Protein AF-A0A612IHU1-F1 (afdb_monomer)

Secondary structure (DSSP, 8-state):
----TTPEEEE--SSSSSSTTPPTT-EE--B-B-EEEEEEEE--TT----EE----S---PPTT-EEETTSTT-EEESS--S-EEEEEEEE-BS--B-SEEEE-------

Nearest PDB structures (foldseek):
  6ov6-assembly1_C  TM=2.016E-01  e=7.032E-01  Bizionia argentinensis JUB59
  6ov6-assembly1_B  TM=2.000E-01  e=9.494E-01  Bizionia argentinensis JUB59
  6ov6-assembly1_A  TM=1.863E-01  e=1.731E+00  Bizionia argentinensis JUB59

Structure (mmCIF, N/CA/C/O backbone):
data_AF-A0A612IHU1-F1
#
_entry.id   AF-A0A612IHU1-F1
#
loop_
_atom_site.group_PDB
_atom_site.id
_atom_site.type_symbol
_atom_site.label_atom_id
_atom_site.label_alt_id
_atom_site.label_comp_id
_atom_site.label_asym_id
_atom_site.label_entity_id
_atom_site.label_seq_id
_atom_site.pdbx_PDB_ins_code
_atom_site.Cartn_x
_atom_site.Cartn_y
_atom_site.Cartn_z
_atom_site.occupancy
_atom_site.B_iso_or_equiv
_atom_site.auth_seq_id
_atom_site.auth_comp_id
_atom_site.auth_asym_id
_atom_site.auth_atom_id
_atom_site.pdbx_PDB_model_num
ATOM 1 N N . LEU A 1 1 ? -3.560 -4.964 27.656 1.00 83.00 1 LEU A N 1
ATOM 2 C CA . LEU A 1 1 ? -3.870 -3.884 26.689 1.00 83.00 1 LEU A CA 1
ATOM 3 C C . LEU A 1 1 ? -3.202 -4.235 25.363 1.00 83.00 1 LEU A C 1
ATOM 5 O O . LEU A 1 1 ? -2.143 -4.853 25.431 1.00 83.00 1 LEU A O 1
ATOM 9 N N . PRO A 1 2 ? -3.794 -3.910 24.200 1.00 86.69 2 PRO A N 1
ATOM 10 C CA . PRO A 1 2 ? -3.132 -4.092 22.907 1.00 86.69 2 PRO A CA 1
ATOM 11 C C . PRO A 1 2 ? -1.804 -3.322 22.861 1.00 86.69 2 PRO A C 1
ATOM 13 O O . PRO A 1 2 ? -1.745 -2.188 23.336 1.00 86.69 2 PRO A O 1
ATOM 16 N N . ASP A 1 3 ? -0.752 -3.924 22.306 1.00 93.81 3 ASP A N 1
ATOM 17 C CA . ASP A 1 3 ? 0.521 -3.235 22.068 1.00 93.81 3 ASP A CA 1
ATOM 18 C C . ASP A 1 3 ? 0.467 -2.522 20.715 1.00 93.81 3 ASP A C 1
ATOM 20 O O . ASP A 1 3 ? 0.457 -3.163 19.667 1.00 93.81 3 ASP A O 1
ATOM 24 N N . LEU A 1 4 ? 0.385 -1.193 20.750 1.00 95.00 4 LEU A N 1
ATOM 25 C CA . LEU A 1 4 ? 0.238 -0.349 19.560 1.00 95.00 4 LEU A CA 1
ATOM 26 C C . LEU A 1 4 ? 1.562 0.277 19.105 1.00 95.00 4 LEU A C 1
ATOM 28 O O . LEU A 1 4 ? 1.574 1.119 18.207 1.00 95.00 4 LEU A O 1
ATOM 32 N N . ARG A 1 5 ? 2.691 -0.078 19.730 1.00 96.69 5 ARG A N 1
ATOM 33 C CA . ARG A 1 5 ? 3.988 0.513 19.384 1.00 96.69 5 ARG A CA 1
ATOM 34 C C . ARG A 1 5 ? 4.353 0.143 17.943 1.00 96.69 5 ARG A C 1
ATOM 36 O O . ARG A 1 5 ? 4.539 -1.024 17.614 1.00 96.69 5 ARG A O 1
ATOM 43 N N . GLY A 1 6 ? 4.456 1.157 17.083 1.00 96.00 6 GLY A N 1
ATOM 44 C CA . GLY A 1 6 ? 4.733 0.981 15.655 1.00 96.00 6 GLY A CA 1
ATOM 45 C C . GLY A 1 6 ? 3.520 0.570 14.811 1.00 96.00 6 GLY A C 1
ATOM 46 O O . GLY A 1 6 ? 3.700 0.237 13.642 1.00 96.00 6 GLY A O 1
ATOM 47 N N . GLU A 1 7 ? 2.306 0.584 15.370 1.00 97.12 7 GLU A N 1
ATOM 48 C CA . GLU A 1 7 ? 1.069 0.420 14.604 1.00 97.12 7 GLU A CA 1
ATOM 49 C C . GLU A 1 7 ? 0.486 1.773 14.217 1.00 97.12 7 GLU A C 1
ATOM 51 O O . GLU A 1 7 ? 0.344 2.671 15.049 1.00 97.12 7 GLU A O 1
ATOM 56 N N . PHE A 1 8 ? 0.074 1.902 12.958 1.00 97.88 8 PHE A N 1
ATOM 57 C CA . PHE A 1 8 ? -0.816 2.991 12.582 1.00 97.88 8 PHE A CA 1
ATOM 58 C C . PHE A 1 8 ? -2.243 2.647 13.000 1.00 97.88 8 PHE A C 1
ATOM 60 O O . PHE A 1 8 ? -2.696 1.509 12.873 1.00 97.88 8 PHE A O 1
ATOM 67 N N . ILE A 1 9 ? -2.975 3.644 13.479 1.00 96.06 9 ILE A N 1
ATOM 68 C CA . ILE A 1 9 ? -4.384 3.482 13.812 1.00 96.06 9 ILE A CA 1
ATOM 69 C C . ILE A 1 9 ? -5.214 3.764 12.559 1.00 96.06 9 ILE A C 1
ATOM 71 O O . ILE A 1 9 ? -5.103 4.836 11.963 1.00 96.06 9 ILE A O 1
ATOM 75 N N . ARG A 1 10 ? -6.063 2.808 12.173 1.00 95.56 10 ARG A N 1
ATOM 76 C CA . ARG A 1 10 ? -7.125 3.011 11.185 1.00 95.56 10 ARG A CA 1
ATOM 77 C C . ARG A 1 10 ? -8.475 2.918 11.891 1.00 95.56 10 ARG A C 1
ATOM 79 O O . ARG A 1 10 ? -8.693 2.008 12.688 1.00 95.56 10 ARG A O 1
ATOM 86 N N . GLY A 1 11 ? -9.367 3.868 11.617 1.00 95.62 11 GLY A N 1
ATOM 87 C CA . GLY A 1 11 ? -10.724 3.866 12.164 1.00 95.62 11 GLY A CA 1
ATOM 88 C C . GLY A 1 11 ? -11.470 2.598 11.780 1.00 95.62 11 GLY A C 1
ATOM 89 O O . GLY A 1 11 ? -11.460 2.212 10.613 1.00 95.62 11 GLY A O 1
ATOM 90 N N . TRP A 1 12 ? -12.089 1.950 12.763 1.00 95.50 12 TRP A N 1
ATOM 91 C CA . TRP A 1 12 ? -12.999 0.844 12.500 1.00 95.50 12 TRP A CA 1
ATOM 92 C C . TRP A 1 12 ? -14.214 1.336 11.705 1.00 95.50 12 TRP A C 1
ATOM 94 O O . TRP A 1 12 ? -14.775 2.391 12.006 1.00 95.50 12 TRP A O 1
ATOM 104 N N . ASP A 1 13 ? -14.584 0.590 10.668 1.00 94.06 13 ASP A N 1
ATOM 105 C CA . ASP A 1 13 ? -15.671 0.960 9.770 1.00 94.06 13 ASP A CA 1
ATOM 106 C C . ASP A 1 13 ? -17.022 0.471 10.304 1.00 94.06 13 ASP A C 1
ATOM 108 O O . ASP A 1 13 ? -17.368 -0.703 10.172 1.00 94.06 13 ASP A O 1
ATOM 112 N N . ASP A 1 14 ? -17.786 1.401 10.879 1.00 91.00 14 ASP A N 1
ATOM 113 C CA . ASP A 1 14 ? -19.147 1.189 11.391 1.00 91.00 14 ASP A CA 1
ATOM 114 C C . ASP A 1 14 ? -20.224 1.639 10.379 1.00 91.00 14 ASP A C 1
ATOM 116 O O . ASP A 1 14 ? -21.176 2.342 10.717 1.00 91.00 14 ASP A O 1
ATOM 120 N N . GLY A 1 15 ? -20.040 1.307 9.095 1.00 90.81 15 GLY A N 1
ATOM 121 C CA . GLY A 1 15 ? -21.073 1.470 8.062 1.00 90.81 15 GLY A CA 1
ATOM 122 C C . GLY A 1 15 ? -20.799 2.510 6.972 1.00 90.81 15 GLY A C 1
ATOM 123 O O . GLY A 1 15 ? -21.686 2.770 6.160 1.00 90.81 15 GLY A O 1
ATOM 124 N N . ARG A 1 16 ? -19.590 3.087 6.894 1.00 91.44 16 ARG A N 1
ATOM 125 C CA . ARG A 1 16 ? -19.181 3.936 5.756 1.00 91.44 16 ARG A CA 1
ATOM 126 C C . ARG A 1 16 ? -18.809 3.093 4.530 1.00 91.44 16 ARG A C 1
ATOM 128 O O . ARG A 1 16 ? -18.979 3.558 3.406 1.00 91.44 16 ARG A O 1
ATOM 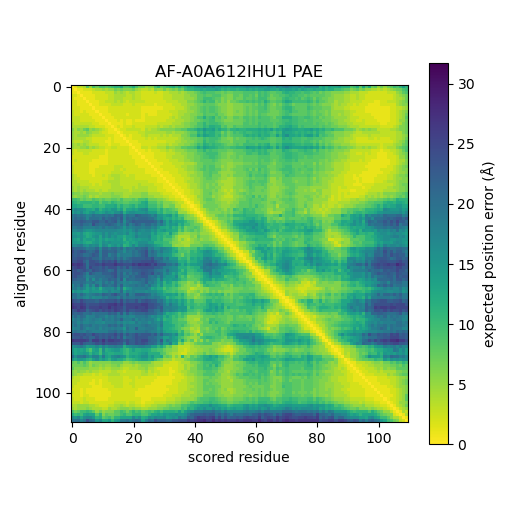135 N N . GLY A 1 17 ? -18.305 1.879 4.744 1.00 93.81 17 GLY A N 1
ATOM 136 C CA . GLY A 1 17 ? -17.993 0.908 3.693 1.00 93.81 17 GLY A CA 1
ATOM 137 C C . GLY A 1 17 ? -16.612 1.058 3.038 1.00 93.81 17 GLY A C 1
ATOM 138 O O . GLY A 1 17 ? -16.394 0.494 1.970 1.00 93.81 17 GLY A O 1
ATOM 139 N N . ILE A 1 18 ? -15.686 1.808 3.643 1.00 92.75 18 ILE A N 1
ATOM 140 C CA . ILE A 1 18 ? -14.311 2.004 3.145 1.00 92.75 18 ILE A CA 1
ATOM 141 C C . ILE A 1 18 ? -13.373 0.860 3.563 1.00 92.75 18 ILE A C 1
ATOM 143 O O . ILE A 1 18 ? -12.517 0.460 2.782 1.00 92.75 18 ILE A O 1
ATOM 147 N N . ASP A 1 19 ? -13.525 0.330 4.777 1.00 94.00 19 ASP A N 1
ATOM 148 C CA . ASP A 1 19 ? -12.761 -0.815 5.308 1.00 94.00 19 ASP A CA 1
ATOM 149 C C . ASP A 1 19 ? -13.749 -1.838 5.890 1.00 94.00 19 ASP A C 1
ATOM 151 O O . ASP A 1 19 ? -13.691 -2.240 7.056 1.00 94.00 19 ASP A O 1
ATOM 155 N N . ALA A 1 20 ? -14.742 -2.177 5.061 1.00 93.62 20 ALA A N 1
ATOM 156 C CA . ALA A 1 20 ? -15.887 -2.990 5.437 1.00 93.62 20 ALA A CA 1
ATOM 157 C C . ALA A 1 20 ? -15.479 -4.396 5.903 1.00 93.62 20 ALA A C 1
ATOM 159 O O . ALA A 1 20 ? -14.491 -4.970 5.446 1.00 93.62 20 ALA A O 1
ATOM 160 N N . ALA A 1 21 ? -16.290 -4.971 6.795 1.00 92.38 21 ALA A N 1
ATOM 161 C CA . ALA A 1 21 ? -16.107 -6.310 7.369 1.00 92.38 21 ALA A CA 1
ATOM 162 C C . ALA A 1 21 ? -14.805 -6.515 8.168 1.00 92.38 21 ALA A C 1
ATOM 164 O O . ALA A 1 21 ? -14.525 -7.627 8.626 1.00 92.38 21 ALA A O 1
ATOM 165 N N . ARG A 1 22 ? -14.016 -5.461 8.395 1.00 95.19 22 ARG A N 1
ATOM 166 C CA . ARG A 1 22 ? -12.812 -5.560 9.208 1.00 95.19 22 ARG A CA 1
ATOM 167 C C . ARG A 1 22 ? -13.162 -5.682 10.689 1.00 95.19 22 ARG A C 1
ATOM 169 O O . ARG A 1 22 ? -13.855 -4.841 11.255 1.00 95.19 22 ARG A O 1
ATOM 176 N N . ALA A 1 23 ? -12.647 -6.722 11.341 1.00 95.50 23 ALA A N 1
ATOM 177 C CA . ALA A 1 23 ? -12.858 -6.929 12.770 1.00 95.50 23 ALA A CA 1
ATOM 178 C C . ALA A 1 23 ? -12.126 -5.865 13.607 1.00 95.50 23 ALA A C 1
ATOM 180 O O . ALA A 1 23 ? -10.996 -5.476 13.290 1.00 95.50 23 ALA A O 1
ATOM 181 N N . LEU A 1 24 ? -12.748 -5.425 14.703 1.00 94.88 24 LEU A N 1
ATOM 182 C CA . LEU A 1 24 ? -12.117 -4.539 15.680 1.00 94.88 24 LEU A CA 1
ATOM 183 C C . LEU A 1 24 ? -10.815 -5.170 16.209 1.00 94.88 24 LEU A C 1
ATOM 185 O O . LEU A 1 24 ? -10.755 -6.374 16.448 1.00 94.88 24 LEU A O 1
ATOM 189 N N . LEU A 1 25 ? -9.775 -4.357 16.391 1.00 95.06 25 LEU A N 1
ATOM 190 C CA . LEU A 1 25 ? -8.423 -4.747 16.814 1.00 95.06 25 LEU A CA 1
ATOM 191 C C . LEU A 1 25 ? -7.675 -5.684 15.846 1.00 95.06 25 LEU A C 1
ATOM 193 O O . LEU A 1 25 ? -6.600 -6.180 16.182 1.00 95.06 25 LEU A O 1
ATOM 197 N N . SER A 1 26 ? -8.186 -5.902 14.630 1.00 96.94 26 SER A N 1
ATOM 198 C CA . SER A 1 26 ? -7.475 -6.684 13.614 1.00 96.94 26 SER A CA 1
ATOM 199 C C . SER A 1 26 ? -6.308 -5.910 13.000 1.00 96.94 26 SER A C 1
ATOM 201 O O . SER A 1 26 ? -6.418 -4.732 12.635 1.00 96.94 26 SER A O 1
ATOM 203 N N . ILE A 1 27 ? -5.185 -6.604 12.835 1.00 96.69 27 ILE A N 1
ATOM 204 C CA . ILE A 1 27 ? -3.974 -6.076 12.207 1.00 96.69 27 ILE A CA 1
ATOM 205 C C . ILE A 1 27 ? -4.038 -6.325 10.701 1.00 96.69 27 ILE A C 1
ATOM 207 O O . ILE A 1 27 ? -4.463 -7.386 10.247 1.00 96.69 27 ILE A O 1
ATOM 211 N N . GLN A 1 28 ? -3.560 -5.364 9.923 1.00 96.12 28 GLN A N 1
ATOM 212 C CA . GLN A 1 28 ? -3.229 -5.565 8.524 1.00 96.12 28 GLN A CA 1
ATOM 213 C C . GLN A 1 28 ? -1.774 -5.162 8.259 1.00 96.12 28 GLN A C 1
ATOM 215 O O . GLN A 1 28 ? -1.330 -4.089 8.666 1.00 96.12 28 GLN A O 1
ATOM 220 N N . ASN A 1 29 ? -1.054 -5.989 7.498 1.00 97.12 29 ASN A N 1
ATOM 221 C CA . ASN A 1 29 ? 0.311 -5.705 7.040 1.00 97.12 29 ASN A CA 1
ATOM 222 C C . ASN A 1 29 ? 0.358 -4.518 6.084 1.00 97.12 29 ASN A C 1
ATOM 224 O O . ASN A 1 29 ? -0.615 -4.283 5.374 1.00 97.12 29 ASN A O 1
ATOM 228 N N . GLY A 1 30 ? 1.486 -3.809 6.026 1.00 97.06 30 GLY A N 1
ATOM 229 C CA . GLY A 1 30 ? 1.684 -2.746 5.041 1.00 97.06 30 GLY A CA 1
ATOM 230 C C . GLY A 1 30 ? 1.515 -3.245 3.604 1.00 97.06 30 GLY A C 1
ATOM 231 O O . GLY A 1 30 ? 1.811 -4.400 3.297 1.00 97.06 30 GLY A O 1
ATOM 232 N N . MET A 1 31 ? 1.015 -2.370 2.738 1.00 96.38 31 MET A N 1
ATOM 233 C CA . MET A 1 31 ? 0.755 -2.652 1.329 1.00 96.38 31 MET A CA 1
ATOM 234 C C . MET A 1 31 ? 1.083 -1.418 0.490 1.00 96.38 31 MET A C 1
ATOM 236 O O . MET A 1 31 ? 0.903 -0.289 0.945 1.00 96.38 31 MET A O 1
ATOM 240 N N . LEU A 1 32 ? 1.569 -1.645 -0.727 1.00 95.44 32 LEU A N 1
ATOM 241 C CA . LEU A 1 32 ? 1.695 -0.620 -1.757 1.00 95.44 32 LEU A CA 1
ATOM 242 C C . LEU A 1 32 ? 0.628 -0.870 -2.811 1.00 95.44 32 LEU A C 1
ATOM 244 O O . LEU A 1 32 ? 0.410 -2.023 -3.194 1.00 95.44 32 LEU A O 1
ATOM 248 N N . GLU A 1 33 ? -0.011 0.194 -3.280 1.00 95.44 33 GLU A N 1
ATOM 249 C CA . GLU A 1 33 ? -0.961 0.097 -4.378 1.00 95.44 33 GLU A CA 1
ATOM 250 C C . GLU A 1 33 ? -0.240 -0.358 -5.643 1.00 95.44 33 GLU A C 1
ATOM 252 O O . GLU A 1 33 ? 0.918 0.001 -5.901 1.00 95.44 33 GLU A O 1
ATOM 257 N N . LYS A 1 34 ? -0.937 -1.188 -6.415 1.00 92.94 34 LYS A N 1
ATOM 258 C CA . LYS A 1 34 ? -0.437 -1.704 -7.675 1.00 92.94 34 LYS A CA 1
ATOM 259 C C . LYS A 1 34 ? -0.089 -0.546 -8.604 1.00 92.94 34 LYS A C 1
ATOM 261 O O . LYS A 1 34 ? -0.945 0.251 -8.975 1.00 92.94 34 LYS A O 1
ATOM 266 N N . HIS A 1 35 ? 1.171 -0.485 -9.004 1.00 90.06 35 HIS A N 1
ATOM 267 C CA . HIS A 1 35 ? 1.656 0.492 -9.966 1.00 90.06 35 HIS A CA 1
ATOM 268 C C . HIS A 1 35 ? 2.662 -0.150 -10.913 1.00 90.06 35 HIS A C 1
ATOM 270 O O . HIS A 1 35 ? 3.158 -1.260 -10.685 1.00 90.06 35 HIS A O 1
ATOM 276 N N . ARG A 1 36 ? 2.943 0.582 -11.989 1.00 85.25 36 ARG A N 1
ATOM 277 C CA . ARG A 1 36 ? 3.904 0.217 -13.023 1.00 85.25 36 ARG A CA 1
ATOM 278 C C . ARG A 1 36 ? 4.804 1.393 -13.348 1.00 85.25 36 ARG A C 1
ATOM 280 O O . ARG A 1 36 ? 4.391 2.545 -13.229 1.00 85.25 36 ARG A O 1
ATOM 287 N N . HIS A 1 37 ? 6.011 1.096 -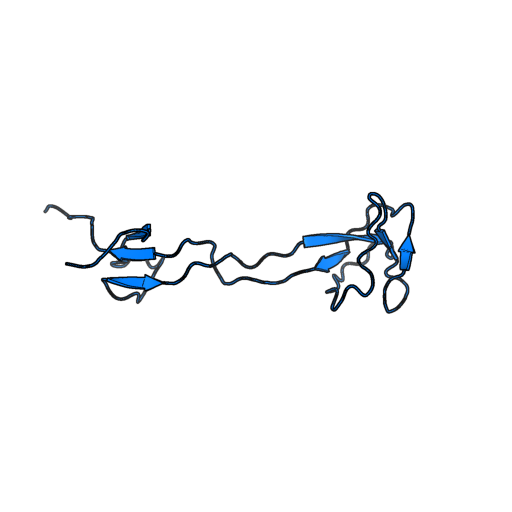13.805 1.00 83.81 37 HIS A N 1
ATOM 288 C CA . HIS A 1 37 ? 6.917 2.091 -14.364 1.00 83.81 37 HIS A CA 1
ATOM 289 C C . HIS A 1 37 ? 7.005 1.916 -15.872 1.00 83.81 37 HIS A C 1
ATOM 291 O O . HIS A 1 37 ? 7.068 0.796 -16.377 1.00 83.81 37 HIS A O 1
ATOM 297 N N . ILE A 1 38 ? 7.034 3.035 -16.586 1.00 78.81 38 ILE A N 1
ATOM 298 C CA . ILE A 1 38 ? 7.175 3.045 -18.038 1.00 78.81 38 ILE A CA 1
ATOM 299 C C . ILE A 1 38 ? 8.660 3.106 -18.389 1.00 78.81 38 ILE A C 1
ATOM 301 O O . ILE A 1 38 ? 9.430 3.859 -17.792 1.00 78.81 38 ILE A O 1
ATOM 305 N N . VAL A 1 39 ? 9.048 2.317 -19.382 1.00 75.56 39 VAL A N 1
ATOM 306 C CA . VAL A 1 39 ? 10.357 2.352 -20.022 1.00 75.56 39 VAL A CA 1
ATOM 307 C C . VAL A 1 39 ? 10.200 3.020 -21.384 1.00 75.56 39 VAL A C 1
ATOM 309 O O . VAL A 1 39 ? 9.314 2.673 -22.169 1.00 75.56 39 VAL A O 1
ATOM 312 N N . VAL A 1 40 ? 11.071 3.989 -21.666 1.00 75.12 40 VAL A N 1
ATOM 313 C CA . VAL A 1 40 ? 11.108 4.665 -22.967 1.00 75.12 40 VAL A CA 1
ATOM 314 C C . VAL A 1 40 ? 11.590 3.673 -24.027 1.00 75.12 40 VAL A C 1
ATOM 316 O O . VAL A 1 40 ? 12.655 3.064 -23.872 1.00 75.12 40 VAL A O 1
ATOM 319 N N . ALA A 1 41 ? 10.815 3.506 -25.098 1.00 72.62 41 ALA A N 1
ATOM 320 C CA . ALA A 1 41 ? 11.108 2.540 -26.149 1.00 72.62 41 ALA A CA 1
ATOM 321 C C . ALA A 1 41 ? 10.631 3.024 -27.523 1.00 72.62 41 AL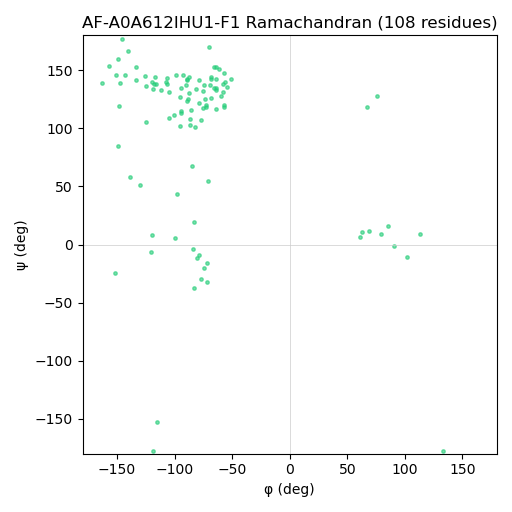A A C 1
ATOM 323 O O . ALA A 1 41 ? 9.518 3.522 -27.646 1.00 72.62 41 ALA A O 1
ATOM 324 N N . ASN A 1 42 ? 11.427 2.817 -28.570 1.00 74.06 42 ASN A N 1
ATOM 325 C CA . ASN A 1 42 ? 10.971 3.055 -29.936 1.00 74.06 42 ASN A CA 1
ATOM 326 C C . ASN A 1 42 ? 10.040 1.928 -30.370 1.00 74.06 42 ASN A C 1
ATOM 328 O O . ASN A 1 42 ? 10.368 0.752 -30.220 1.00 74.06 42 ASN A O 1
ATOM 332 N N . ASP A 1 43 ? 8.906 2.310 -30.941 1.00 70.44 43 ASP A N 1
ATOM 333 C CA . ASP A 1 43 ? 7.937 1.414 -31.562 1.00 70.44 43 ASP A CA 1
ATOM 334 C C . ASP A 1 43 ? 7.295 2.124 -32.765 1.00 70.44 43 ASP A C 1
ATOM 336 O O . ASP A 1 43 ? 7.565 3.304 -33.020 1.00 70.44 43 ASP A O 1
ATOM 340 N N . GLY A 1 44 ? 6.435 1.412 -33.491 1.00 68.75 44 GLY A N 1
ATOM 341 C CA . GLY A 1 44 ? 5.600 1.960 -34.548 1.00 68.75 44 GLY A CA 1
ATOM 342 C C . GLY A 1 44 ? 4.814 3.198 -34.105 1.00 68.75 44 GLY A C 1
ATOM 343 O O . GLY A 1 44 ? 4.337 3.317 -32.975 1.00 68.75 44 GLY A O 1
ATOM 344 N N . TYR A 1 45 ? 4.684 4.148 -35.026 1.00 67.50 45 TYR A N 1
ATOM 345 C CA . TYR A 1 45 ? 3.837 5.321 -34.846 1.00 67.50 45 TYR A CA 1
ATOM 346 C C . TYR A 1 45 ? 2.362 4.877 -34.724 1.00 67.50 45 TYR A C 1
ATOM 348 O O . TYR A 1 45 ? 1.910 4.064 -35.524 1.00 67.50 45 TYR A O 1
ATOM 356 N N . ASP A 1 46 ? 1.629 5.408 -33.736 1.00 70.44 46 ASP A N 1
ATOM 357 C CA . ASP A 1 46 ? 0.180 5.195 -33.503 1.00 70.44 46 ASP A CA 1
ATOM 358 C C . ASP A 1 46 ? -0.282 3.791 -33.040 1.00 70.44 46 ASP A C 1
ATOM 360 O O . ASP A 1 46 ? -1.477 3.496 -32.971 1.00 70.44 46 ASP A O 1
ATOM 364 N N . THR A 1 47 ? 0.635 2.907 -32.641 1.00 68.94 47 THR A N 1
ATOM 365 C CA . THR A 1 47 ? 0.251 1.657 -31.963 1.00 68.94 47 THR A CA 1
ATOM 366 C C . THR A 1 47 ? -0.415 1.976 -30.605 1.00 68.94 47 THR A C 1
ATOM 368 O O . THR A 1 47 ? -0.130 3.005 -29.988 1.00 68.94 47 THR A O 1
ATOM 371 N N . LYS A 1 48 ? -1.303 1.119 -30.067 1.00 67.75 48 LYS A N 1
ATOM 372 C CA . LYS A 1 48 ? -1.930 1.301 -28.721 1.00 67.75 48 LYS A CA 1
ATOM 373 C C . LYS A 1 48 ? -1.673 0.168 -27.722 1.00 67.75 48 LYS A C 1
ATOM 375 O O . LYS A 1 48 ? -1.958 0.328 -26.542 1.00 67.75 48 LYS A O 1
ATOM 380 N N . ASP A 1 49 ? -1.045 -0.906 -28.177 1.00 72.12 49 ASP A N 1
ATOM 381 C CA . ASP A 1 49 ? -0.673 -2.051 -27.351 1.00 72.12 49 ASP A CA 1
ATOM 382 C C . ASP A 1 49 ? 0.504 -1.736 -26.413 1.00 72.12 49 ASP A C 1
ATOM 384 O O . ASP A 1 49 ? 1.603 -1.395 -26.861 1.00 72.12 49 ASP A O 1
ATOM 388 N N . GLU A 1 50 ? 0.282 -1.856 -25.106 1.00 71.69 50 GLU A N 1
ATOM 389 C CA . GLU A 1 50 ? 1.352 -1.859 -24.106 1.00 71.69 50 GLU A CA 1
ATOM 390 C C . GLU A 1 50 ? 1.850 -3.285 -23.875 1.00 71.69 50 GLU A C 1
ATOM 392 O O . GLU A 1 50 ? 1.068 -4.236 -23.840 1.00 71.69 50 GLU A O 1
ATOM 397 N N . TRP A 1 51 ? 3.156 -3.427 -23.672 1.00 70.50 51 TRP A N 1
ATOM 398 C CA . TRP A 1 51 ? 3.796 -4.719 -23.451 1.00 70.50 51 TRP A CA 1
ATOM 399 C C . TRP A 1 51 ? 4.494 -4.755 -22.091 1.00 70.50 51 TRP A C 1
ATOM 401 O O . TRP A 1 51 ? 5.109 -3.783 -21.637 1.00 70.50 51 TRP A O 1
ATOM 411 N N . GLU A 1 52 ? 4.375 -5.900 -21.419 1.00 74.31 52 GLU A N 1
ATOM 412 C CA . GLU A 1 52 ? 5.018 -6.158 -20.135 1.00 74.31 52 GLU A CA 1
ATOM 413 C C . GLU A 1 52 ? 6.406 -6.764 -20.368 1.00 74.31 52 GLU A C 1
ATOM 415 O O . GLU A 1 52 ? 6.572 -7.786 -21.037 1.00 74.31 52 GLU A O 1
ATOM 420 N N . LEU A 1 53 ? 7.428 -6.112 -19.824 1.00 71.62 53 LEU A N 1
ATOM 421 C CA . LEU A 1 53 ? 8.803 -6.596 -19.878 1.00 71.62 53 LEU A CA 1
ATOM 422 C C . LEU A 1 53 ? 8.994 -7.721 -18.850 1.00 71.62 53 LEU A C 1
ATOM 424 O O . LEU A 1 53 ? 9.077 -7.465 -17.651 1.00 71.62 53 LEU A O 1
ATOM 428 N N . ALA A 1 54 ? 9.111 -8.965 -19.323 1.00 63.44 54 ALA A N 1
ATOM 429 C CA . ALA A 1 54 ? 9.219 -10.144 -18.458 1.00 63.44 54 ALA A CA 1
ATOM 430 C C . ALA A 1 54 ? 10.570 -10.272 -17.720 1.00 63.44 54 ALA A C 1
ATOM 432 O O . ALA A 1 54 ? 10.624 -10.833 -16.628 1.00 63.44 54 ALA A O 1
ATOM 433 N N . THR A 1 55 ? 11.688 -9.815 -18.303 1.00 59.59 55 THR A N 1
ATOM 434 C CA . THR A 1 55 ? 13.029 -9.922 -17.686 1.00 59.59 55 THR A CA 1
ATOM 435 C C . THR A 1 55 ? 14.041 -8.979 -18.350 1.00 59.59 55 THR A C 1
ATOM 437 O O . THR A 1 55 ? 14.077 -8.864 -19.571 1.00 59.59 55 THR A O 1
ATOM 440 N N . ILE A 1 56 ? 14.902 -8.319 -17.560 1.00 63.03 56 ILE A N 1
ATOM 441 C CA . ILE A 1 56 ? 16.030 -7.510 -18.065 1.00 63.03 56 ILE A CA 1
ATOM 442 C C . ILE A 1 56 ? 17.316 -8.338 -17.949 1.00 63.03 56 ILE A C 1
ATOM 444 O O . ILE A 1 56 ? 17.801 -8.583 -16.847 1.00 63.03 56 ILE A O 1
ATOM 448 N N . PHE A 1 57 ? 17.895 -8.745 -19.083 1.00 59.09 57 PHE A N 1
ATOM 449 C CA . PHE A 1 57 ? 19.051 -9.657 -19.125 1.00 59.09 57 PHE A CA 1
ATOM 450 C C . PHE A 1 57 ? 20.420 -8.989 -18.873 1.00 59.09 57 PHE A C 1
ATOM 452 O O . PHE A 1 57 ? 21.409 -9.687 -18.655 1.00 59.09 57 PHE A O 1
ATOM 459 N N . LYS A 1 58 ? 20.520 -7.648 -18.870 1.00 59.31 58 LYS A N 1
ATOM 460 C CA . LYS A 1 58 ? 21.784 -6.934 -18.594 1.00 59.31 58 LYS A CA 1
ATOM 461 C C . LYS A 1 58 ? 21.545 -5.582 -17.911 1.00 59.31 58 LYS A C 1
ATOM 463 O O . LYS A 1 58 ? 20.937 -4.690 -18.489 1.00 59.31 58 LYS A O 1
ATOM 468 N N . LYS A 1 59 ? 22.078 -5.401 -16.693 1.00 57.44 59 LYS A N 1
ATOM 469 C CA . LYS A 1 59 ? 21.935 -4.179 -15.861 1.00 57.44 59 LYS A CA 1
ATOM 470 C C . LYS A 1 59 ? 22.929 -3.057 -16.221 1.00 57.44 59 LYS A C 1
ATOM 472 O O . LYS A 1 59 ? 23.194 -2.177 -15.408 1.00 57.44 59 LYS A O 1
ATOM 477 N N . THR A 1 60 ? 23.524 -3.061 -17.412 1.00 59.66 60 THR A N 1
ATOM 478 C CA . THR A 1 60 ? 24.377 -1.941 -17.853 1.00 59.66 60 THR A CA 1
ATOM 479 C C . THR A 1 60 ? 23.487 -0.858 -18.460 1.00 59.66 60 THR A C 1
ATOM 481 O O . THR A 1 60 ? 23.480 -0.650 -19.669 1.00 59.66 60 THR A O 1
ATOM 484 N N . TYR A 1 61 ? 22.666 -0.217 -17.627 1.00 59.03 61 TYR A N 1
ATOM 485 C CA . TYR A 1 61 ? 21.867 0.924 -18.062 1.00 59.03 61 TYR A CA 1
ATOM 486 C C . TYR A 1 61 ? 22.780 2.144 -18.195 1.00 59.03 61 TYR A C 1
ATOM 488 O O . TYR A 1 61 ? 23.370 2.598 -17.215 1.00 59.03 61 TYR A O 1
ATOM 496 N N . THR A 1 62 ? 22.901 2.674 -19.408 1.00 62.41 62 THR A N 1
ATOM 497 C CA . THR A 1 62 ? 23.467 4.005 -19.642 1.00 62.41 62 THR A CA 1
ATOM 498 C C . THR A 1 62 ? 22.302 4.987 -19.714 1.00 62.41 62 THR A C 1
ATOM 500 O O . THR A 1 62 ? 21.359 4.763 -20.473 1.00 62.41 62 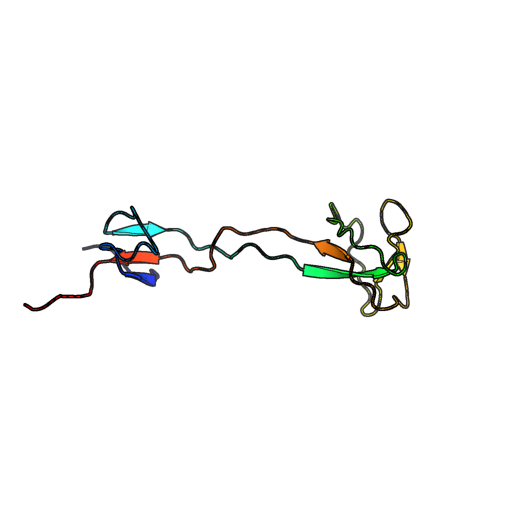THR A O 1
ATOM 503 N N . GLN A 1 63 ? 22.341 6.058 -18.916 1.00 62.78 63 GLN A N 1
ATOM 504 C CA . GLN A 1 63 ? 21.315 7.105 -18.945 1.00 62.78 63 GLN A CA 1
ATOM 505 C C . GLN A 1 63 ? 21.151 7.649 -20.378 1.00 62.78 63 GLN A C 1
ATOM 507 O O . GLN A 1 63 ? 22.143 7.861 -21.071 1.00 62.78 63 GLN A O 1
ATOM 512 N N . GLY A 1 64 ? 19.906 7.832 -20.832 1.00 64.50 64 GLY A N 1
ATOM 513 C CA . GLY A 1 64 ? 19.591 8.299 -22.192 1.00 64.50 64 GLY A CA 1
ATOM 514 C C . GLY A 1 64 ? 19.414 7.191 -23.240 1.00 64.50 64 GLY A C 1
ATOM 515 O O . GLY A 1 64 ? 19.094 7.490 -24.386 1.00 64.50 64 GLY A O 1
ATOM 516 N N . ARG A 1 65 ? 19.580 5.915 -22.866 1.00 71.25 65 ARG A N 1
ATOM 517 C CA . ARG A 1 65 ? 19.255 4.762 -23.722 1.00 71.25 65 ARG A CA 1
ATOM 518 C C . ARG A 1 65 ? 17.789 4.350 -23.561 1.00 71.25 65 ARG A C 1
ATOM 520 O O . ARG A 1 65 ? 17.269 4.376 -22.450 1.00 71.25 65 ARG A O 1
ATOM 527 N N . GLY A 1 66 ? 17.159 3.914 -24.650 1.00 72.50 66 GLY A N 1
ATOM 528 C CA . GLY A 1 66 ? 15.833 3.277 -24.647 1.00 72.50 66 GLY A CA 1
ATOM 529 C C . GLY A 1 66 ? 15.883 1.84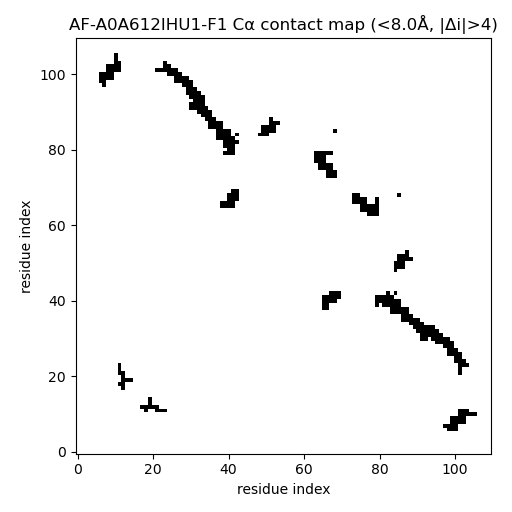7 -25.179 1.00 72.50 66 GLY A C 1
ATOM 530 O O . GLY A 1 66 ? 16.959 1.349 -25.519 1.00 72.50 66 GLY A O 1
ATOM 531 N N . LEU A 1 67 ? 14.726 1.195 -25.267 1.00 75.50 67 LEU A N 1
ATOM 532 C CA . LEU A 1 67 ? 14.579 -0.114 -25.915 1.00 75.50 67 LEU A CA 1
ATOM 533 C C . LEU A 1 67 ? 14.046 0.035 -27.345 1.00 75.50 67 LEU A C 1
ATOM 535 O O . LEU A 1 67 ? 13.240 0.912 -27.620 1.00 75.50 67 LEU A O 1
ATOM 539 N N . ASP A 1 68 ? 14.476 -0.828 -28.252 1.00 75.06 68 ASP A N 1
ATOM 540 C CA . ASP A 1 68 ? 13.840 -1.040 -29.550 1.00 75.06 68 ASP A CA 1
ATOM 541 C C . ASP A 1 68 ? 12.856 -2.209 -29.435 1.00 75.06 68 ASP A C 1
ATOM 543 O O . ASP A 1 68 ? 13.274 -3.345 -29.195 1.00 75.06 68 ASP A O 1
ATOM 547 N N . ALA A 1 69 ? 11.560 -1.917 -29.566 1.00 69.69 69 ALA A N 1
ATOM 548 C CA . ALA A 1 69 ? 10.476 -2.885 -29.411 1.00 69.69 69 ALA A CA 1
ATOM 549 C C . ALA A 1 69 ? 10.268 -3.776 -30.647 1.00 69.69 69 ALA A C 1
ATOM 551 O O . ALA A 1 69 ? 9.518 -4.746 -30.580 1.00 69.69 69 ALA A O 1
ATOM 552 N N . THR A 1 70 ? 10.929 -3.472 -31.771 1.00 69.56 70 THR A N 1
ATOM 553 C CA . THR A 1 70 ? 10.723 -4.190 -33.040 1.00 69.56 70 THR A CA 1
ATOM 554 C C . THR A 1 70 ? 11.299 -5.610 -33.041 1.00 69.56 70 THR A C 1
ATOM 556 O O . THR A 1 70 ? 10.921 -6.424 -33.881 1.00 69.56 70 THR A O 1
ATOM 559 N N . ASN A 1 71 ? 12.178 -5.938 -32.085 1.00 62.69 71 ASN A N 1
ATOM 560 C CA . ASN A 1 71 ? 12.840 -7.237 -31.974 1.00 62.69 71 ASN A CA 1
ATOM 561 C C . ASN A 1 71 ? 12.492 -7.939 -30.652 1.00 62.69 71 ASN A C 1
ATOM 563 O O . ASN A 1 71 ? 12.590 -7.349 -29.573 1.00 62.69 71 ASN A O 1
ATOM 567 N N . THR A 1 72 ? 12.157 -9.233 -30.712 1.00 61.66 72 THR A N 1
ATOM 568 C CA . THR A 1 72 ? 11.921 -10.065 -29.522 1.00 61.66 72 THR A CA 1
ATOM 569 C C . THR A 1 72 ? 13.155 -10.056 -28.613 1.00 61.66 72 THR A C 1
ATOM 571 O O . THR A 1 72 ? 14.234 -10.484 -29.014 1.00 61.66 72 THR A O 1
ATOM 574 N N . GLY A 1 73 ? 12.997 -9.560 -27.383 1.00 62.91 73 GLY A N 1
ATOM 575 C CA . GLY A 1 73 ? 14.081 -9.428 -26.401 1.00 62.91 73 GLY A CA 1
ATOM 576 C C . GLY A 1 73 ? 14.647 -8.013 -26.240 1.00 62.91 73 GLY A C 1
ATOM 577 O O . GLY A 1 73 ? 15.351 -7.785 -25.261 1.00 62.91 73 GLY A O 1
ATOM 578 N N . GLY A 1 74 ? 14.289 -7.071 -27.124 1.00 66.88 74 GLY A N 1
ATOM 579 C CA . GLY A 1 74 ? 14.591 -5.639 -27.018 1.00 66.88 74 GLY A CA 1
ATOM 580 C C . GLY A 1 74 ? 16.081 -5.284 -27.136 1.00 66.88 74 GLY A C 1
ATOM 581 O O . GLY A 1 74 ? 16.898 -5.663 -26.300 1.00 66.88 74 GLY A O 1
ATOM 582 N N . SER A 1 75 ? 16.463 -4.499 -28.146 1.00 72.50 75 SER A N 1
ATOM 583 C CA . SER A 1 75 ? 17.838 -3.971 -28.251 1.00 72.50 75 SER A CA 1
ATOM 584 C C . SER A 1 75 ? 17.953 -2.588 -27.603 1.00 72.50 75 SER A C 1
ATOM 586 O O . SER A 1 75 ? 17.018 -1.795 -27.664 1.00 72.50 75 SER A O 1
ATOM 588 N N . LEU A 1 76 ? 19.093 -2.258 -26.984 1.00 75.06 76 LEU A N 1
ATOM 589 C CA . LEU A 1 76 ? 19.316 -0.925 -26.407 1.00 75.06 76 LEU A CA 1
ATOM 590 C C . LEU A 1 76 ? 19.679 0.091 -27.492 1.00 75.06 76 LEU A C 1
ATOM 592 O O . LEU A 1 76 ? 20.747 -0.010 -28.099 1.00 75.06 76 LEU A O 1
ATOM 596 N N . ILE A 1 77 ? 18.901 1.161 -27.627 1.00 76.50 77 ILE A N 1
ATOM 597 C CA . ILE A 1 77 ? 19.132 2.228 -28.613 1.00 76.50 77 ILE A CA 1
ATOM 598 C C . ILE A 1 77 ? 19.651 3.529 -27.973 1.00 76.50 77 ILE A C 1
ATOM 600 O O . ILE A 1 77 ? 19.269 3.847 -26.846 1.00 76.50 77 ILE A O 1
ATOM 604 N N . PRO A 1 78 ? 20.565 4.266 -28.641 1.00 73.12 78 PRO A N 1
ATOM 605 C CA . PRO A 1 78 ? 21.226 5.466 -28.113 1.00 73.12 78 PRO A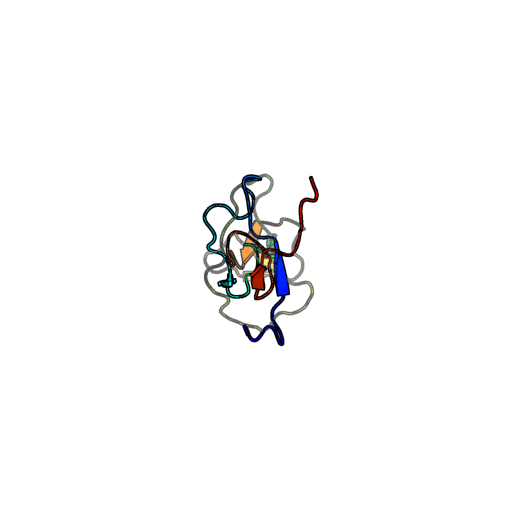 CA 1
ATOM 606 C C . PRO A 1 78 ? 20.369 6.732 -28.062 1.00 73.12 78 PRO A C 1
ATOM 608 O O . PRO A 1 78 ? 20.702 7.657 -27.328 1.00 73.12 78 PRO A O 1
ATOM 611 N N . SER A 1 79 ? 19.288 6.798 -28.833 1.00 76.12 79 SER A N 1
ATOM 612 C CA . SER A 1 79 ? 18.395 7.958 -28.867 1.00 76.12 79 SER A CA 1
ATOM 613 C C . SER A 1 79 ? 16.983 7.485 -29.180 1.00 76.12 79 SER A C 1
ATOM 615 O O . SER A 1 79 ? 16.601 7.440 -30.351 1.00 76.12 79 SER A O 1
ATOM 617 N N . PRO A 1 80 ? 16.220 7.050 -28.164 1.00 74.00 80 PRO A N 1
ATOM 618 C CA . PRO A 1 80 ? 14.826 6.745 -28.389 1.00 74.00 80 PRO A CA 1
ATOM 619 C C . PRO A 1 80 ? 14.072 8.031 -28.745 1.00 74.00 80 PRO A C 1
ATOM 621 O O . PRO A 1 80 ? 14.235 9.066 -28.095 1.00 74.00 80 PRO A O 1
ATOM 624 N N . THR A 1 81 ? 13.235 7.972 -29.772 1.00 69.69 81 THR A N 1
ATOM 625 C CA . THR A 1 81 ? 12.134 8.917 -29.917 1.00 69.69 81 THR A CA 1
ATOM 626 C C . THR A 1 81 ? 11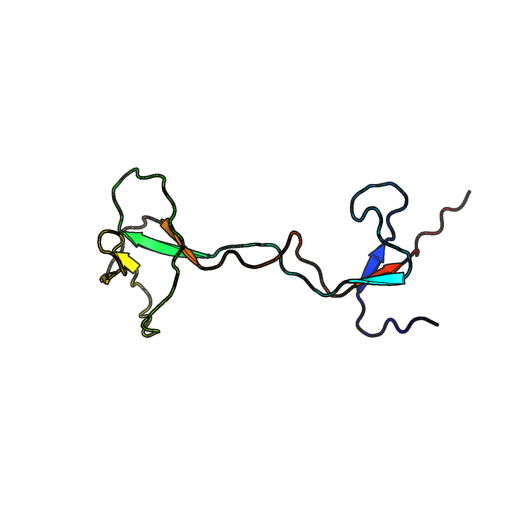.139 8.600 -28.793 1.00 69.69 81 THR A C 1
ATOM 628 O O . THR A 1 81 ? 11.021 7.449 -28.383 1.00 69.69 81 THR A O 1
ATOM 631 N N . LEU A 1 82 ? 10.470 9.600 -28.209 1.00 66.00 82 LEU A N 1
ATOM 632 C CA . LEU A 1 82 ? 9.650 9.455 -26.987 1.00 66.00 82 LEU A CA 1
ATOM 633 C C . LEU A 1 82 ? 8.337 8.668 -27.202 1.00 66.00 82 LEU A C 1
ATOM 635 O O . LEU A 1 82 ? 7.251 9.133 -26.871 1.00 66.00 82 LEU A O 1
ATOM 639 N N . HIS A 1 83 ? 8.424 7.455 -27.730 1.00 69.44 83 HIS A N 1
ATOM 640 C CA . HIS A 1 83 ? 7.347 6.486 -27.742 1.00 69.44 83 HIS A CA 1
ATOM 641 C C . HIS A 1 83 ? 7.470 5.710 -26.412 1.00 69.44 83 HIS A C 1
ATOM 643 O O . HIS A 1 83 ? 8.557 5.370 -25.946 1.00 69.44 83 HIS A O 1
ATOM 649 N N . SER A 1 84 ? 6.373 5.577 -25.672 1.00 66.44 84 SER A N 1
ATOM 650 C CA . SER A 1 84 ? 6.369 5.056 -24.294 1.00 66.44 84 SER A CA 1
ATOM 651 C C . SER A 1 84 ? 5.416 3.880 -24.214 1.00 66.44 84 SER A C 1
ATOM 653 O O . SER A 1 84 ? 4.213 4.088 -24.339 1.00 66.44 84 SER A O 1
ATOM 655 N N . ARG A 1 85 ? 5.945 2.650 -24.133 1.00 70.81 85 ARG A N 1
ATOM 656 C CA . ARG A 1 85 ? 5.138 1.437 -24.397 1.00 70.81 85 ARG A CA 1
ATOM 657 C C . ARG A 1 85 ? 5.579 0.168 -23.675 1.00 70.81 85 ARG A C 1
ATOM 659 O O . ARG A 1 85 ? 4.755 -0.716 -23.457 1.00 70.81 85 ARG A O 1
ATOM 666 N N . GLY A 1 86 ? 6.852 0.080 -23.290 1.00 73.00 86 GLY A N 1
ATOM 667 C CA . GLY A 1 86 ? 7.314 -0.972 -22.394 1.00 73.00 86 GLY A CA 1
ATOM 668 C C . GLY A 1 86 ? 6.984 -0.586 -20.960 1.00 73.00 86 GLY A C 1
ATOM 669 O O . GLY A 1 86 ? 7.239 0.549 -20.554 1.00 73.00 86 GLY A O 1
ATOM 670 N N . SER A 1 87 ? 6.434 -1.507 -20.176 1.00 77.31 87 SER A N 1
ATOM 671 C CA . SER A 1 87 ? 6.266 -1.292 -18.739 1.00 77.31 87 SER A CA 1
ATOM 672 C C . SER A 1 87 ? 6.899 -2.405 -17.924 1.00 77.31 87 SER A C 1
ATOM 674 O O . SER A 1 87 ? 6.932 -3.565 -18.338 1.00 77.31 87 SER A O 1
ATOM 676 N N . ILE A 1 88 ? 7.450 -2.021 -16.775 1.00 78.75 88 ILE A N 1
ATOM 677 C CA . ILE A 1 88 ? 7.951 -2.941 -15.761 1.00 78.75 88 ILE A CA 1
ATOM 678 C C . ILE A 1 88 ? 7.146 -2.775 -14.485 1.00 78.75 88 ILE A C 1
ATOM 680 O O . ILE A 1 88 ? 6.798 -1.662 -14.080 1.00 78.75 88 ILE A O 1
ATOM 684 N N . GLY A 1 89 ? 6.942 -3.901 -13.815 1.00 71.81 89 GLY A N 1
ATOM 685 C CA . GLY A 1 89 ? 6.230 -3.940 -12.555 1.00 71.81 89 GLY A CA 1
ATOM 686 C C . GLY A 1 89 ? 4.733 -3.791 -12.774 1.00 71.81 89 GLY A C 1
ATOM 687 O O . GLY A 1 89 ? 4.252 -2.867 -13.410 1.00 71.81 89 GLY A O 1
ATOM 688 N N . ASN A 1 90 ? 3.991 -4.722 -12.210 1.00 77.25 90 ASN A N 1
ATOM 689 C CA . ASN A 1 90 ? 2.567 -4.579 -11.979 1.00 77.25 90 ASN A CA 1
ATOM 690 C C . ASN A 1 90 ? 2.323 -5.168 -10.593 1.00 77.25 90 ASN A C 1
ATOM 692 O O . ASN A 1 90 ? 1.633 -6.172 -10.417 1.00 77.25 90 ASN A O 1
ATOM 696 N N . THR A 1 91 ? 3.026 -4.590 -9.622 1.00 84.38 91 THR A N 1
ATOM 697 C CA . THR A 1 91 ? 3.251 -5.185 -8.306 1.00 84.38 91 THR A CA 1
ATOM 698 C C . THR A 1 91 ? 2.627 -4.299 -7.249 1.00 84.38 91 THR A C 1
ATOM 700 O O . THR A 1 91 ? 2.738 -3.078 -7.303 1.00 84.38 91 THR A O 1
ATOM 703 N N . GLY A 1 92 ? 1.976 -4.926 -6.279 1.00 91.12 92 GLY A N 1
ATOM 704 C CA . GLY A 1 92 ? 1.235 -4.249 -5.226 1.00 91.12 92 GLY A CA 1
ATOM 705 C C . GLY A 1 92 ? -0.135 -4.885 -5.040 1.00 91.12 92 GLY A C 1
ATOM 706 O O . GLY A 1 92 ? -0.463 -5.886 -5.679 1.00 91.12 92 GLY A O 1
ATOM 707 N N . GLY A 1 93 ? -0.921 -4.312 -4.139 1.00 92.81 93 GLY A N 1
ATOM 708 C CA . GLY A 1 93 ? -2.308 -4.689 -3.909 1.00 92.81 93 GLY A CA 1
ATOM 709 C C . GLY A 1 93 ? -3.264 -3.556 -4.259 1.00 92.81 93 GLY A C 1
ATOM 710 O O . GLY A 1 93 ? -2.977 -2.720 -5.110 1.00 92.81 93 GLY A O 1
ATOM 711 N N . SER A 1 94 ? -4.418 -3.538 -3.605 1.00 93.38 94 SER A N 1
ATOM 712 C CA . SER A 1 94 ? -5.511 -2.612 -3.913 1.00 93.38 94 SER A CA 1
ATOM 713 C C . SER A 1 94 ? -5.392 -1.235 -3.251 1.00 93.38 94 SER A C 1
ATOM 715 O O . SER A 1 94 ? -6.261 -0.401 -3.459 1.00 93.38 94 SER A O 1
ATOM 717 N N . GLU A 1 95 ? -4.383 -1.002 -2.408 1.00 94.44 95 GLU A N 1
ATOM 718 C CA . GLU A 1 95 ? -4.233 0.250 -1.658 1.00 94.44 95 GLU A CA 1
ATOM 719 C C . GLU A 1 95 ? -2.770 0.465 -1.243 1.00 94.44 95 GLU A C 1
ATOM 721 O O . GLU A 1 95 ? -2.029 -0.496 -1.020 1.00 94.44 95 GLU A O 1
ATOM 726 N N . THR A 1 96 ? -2.374 1.725 -1.054 1.00 96.06 96 THR A N 1
ATOM 727 C CA . THR A 1 96 ? -1.154 2.093 -0.330 1.00 96.06 96 THR A CA 1
ATOM 728 C C . THR A 1 96 ? -1.487 2.382 1.128 1.00 96.06 96 THR A C 1
ATOM 730 O O . THR A 1 96 ? -2.177 3.352 1.436 1.00 96.06 96 THR A O 1
ATOM 733 N N . ARG A 1 97 ? -0.973 1.564 2.049 1.00 96.06 97 ARG A N 1
ATOM 734 C CA . ARG A 1 97 ? -1.203 1.732 3.490 1.00 96.06 97 ARG A CA 1
ATOM 735 C C . ARG A 1 97 ? -0.043 1.203 4.335 1.00 96.06 97 ARG A C 1
ATOM 737 O O . ARG A 1 97 ? 0.543 0.174 3.994 1.00 96.06 97 ARG A O 1
ATOM 744 N N . PRO A 1 98 ? 0.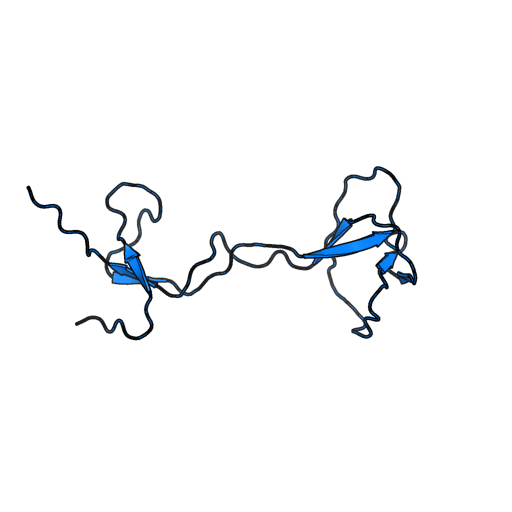268 1.838 5.478 1.00 97.31 98 PRO A N 1
ATOM 745 C CA . PRO A 1 98 ? 1.201 1.268 6.442 1.00 97.31 98 PRO A CA 1
ATOM 746 C C . PRO A 1 98 ? 0.588 0.049 7.147 1.00 97.31 98 PRO A C 1
ATOM 748 O O . PRO A 1 98 ? -0.620 -0.217 7.047 1.00 97.31 98 PRO A O 1
ATOM 751 N N . ARG A 1 99 ? 1.420 -0.681 7.901 1.00 97.38 99 ARG A N 1
ATOM 752 C CA . ARG A 1 99 ? 0.914 -1.666 8.864 1.00 97.38 99 ARG A CA 1
ATOM 753 C C . ARG A 1 99 ? 0.026 -0.944 9.874 1.00 97.38 99 ARG A C 1
ATOM 755 O O . ARG A 1 99 ? 0.416 0.102 10.392 1.00 97.38 99 ARG A O 1
ATOM 762 N N . ASN A 1 100 ? -1.188 -1.446 10.066 1.00 97.62 100 ASN A N 1
ATOM 763 C CA . ASN A 1 100 ? -2.185 -0.745 10.858 1.00 97.62 100 ASN A CA 1
ATOM 764 C C . ASN A 1 100 ? -3.150 -1.693 11.573 1.00 97.62 100 ASN A C 1
ATOM 766 O O . ASN A 1 100 ? -3.357 -2.828 11.142 1.00 97.62 100 ASN A O 1
ATOM 770 N N . ILE A 1 101 ? -3.792 -1.183 12.621 1.00 97.31 101 ILE A N 1
ATOM 771 C CA . ILE A 1 101 ? -4.821 -1.868 13.404 1.00 97.31 101 ILE A CA 1
ATOM 772 C C . ILE A 1 101 ? -6.167 -1.143 13.283 1.00 97.31 101 ILE A C 1
ATOM 774 O O . ILE A 1 101 ? -6.218 0.088 13.331 1.00 97.31 101 ILE A O 1
ATOM 778 N N . ALA A 1 102 ? -7.258 -1.901 13.145 1.00 96.94 102 ALA A N 1
ATOM 779 C CA . ALA A 1 102 ? -8.608 -1.347 13.215 1.00 96.94 102 ALA A CA 1
ATOM 780 C C . ALA A 1 102 ? -8.951 -0.989 14.663 1.00 96.94 102 ALA A C 1
ATOM 782 O O . ALA A 1 102 ? -9.005 -1.866 15.523 1.00 96.94 102 ALA A O 1
ATOM 783 N N . PHE A 1 103 ? -9.202 0.283 14.946 1.00 95.56 103 PHE A N 1
ATOM 784 C CA . PHE A 1 103 ? -9.473 0.752 16.302 1.00 95.56 103 PHE A CA 1
ATOM 785 C C . PHE A 1 103 ? -10.692 1.674 16.324 1.00 95.56 103 PHE A C 1
ATOM 787 O O . PHE A 1 103 ? -10.874 2.495 15.426 1.00 95.56 103 PHE A O 1
ATOM 794 N N . ASN A 1 104 ? -11.518 1.562 17.365 1.00 93.56 104 ASN A N 1
ATOM 795 C CA . ASN A 1 104 ? -12.614 2.496 17.597 1.00 93.56 104 ASN A CA 1
ATOM 796 C C . ASN A 1 104 ? -12.153 3.587 18.574 1.00 93.56 104 ASN A C 1
ATOM 798 O O . ASN A 1 104 ? -12.038 3.349 19.774 1.00 93.56 104 ASN A O 1
ATOM 802 N N . TYR A 1 105 ? -11.836 4.763 18.036 1.00 90.12 105 TYR A N 1
ATOM 803 C CA . TYR A 1 105 ? -11.383 5.942 18.787 1.00 90.12 105 TYR A CA 1
ATOM 804 C C . TYR A 1 105 ? -12.317 7.146 18.612 1.00 90.12 105 TYR A C 1
ATOM 806 O O . TYR A 1 105 ? -11.988 8.248 19.046 1.00 90.12 105 TYR A O 1
ATOM 814 N N . ILE A 1 106 ? -13.470 6.954 17.966 1.00 86.44 106 ILE A N 1
ATOM 815 C CA . ILE A 1 106 ? -14.479 7.997 17.799 1.00 86.44 106 ILE A CA 1
ATOM 816 C C . ILE A 1 106 ? -15.617 7.674 18.758 1.00 86.44 106 ILE A C 1
ATOM 818 O O . ILE A 1 106 ? -16.371 6.725 18.559 1.00 86.44 106 ILE A O 1
ATOM 822 N N . VAL A 1 107 ? -15.752 8.477 19.808 1.00 79.75 107 VAL A N 1
ATOM 823 C CA . VAL A 1 107 ? -16.910 8.399 20.697 1.00 79.75 107 VAL A CA 1
ATOM 824 C C . VAL A 1 107 ? -18.014 9.255 20.094 1.00 79.75 107 VAL A C 1
ATOM 826 O O . VAL A 1 107 ? -17.871 10.472 19.982 1.00 79.75 107 VAL A O 1
ATOM 829 N N . ARG A 1 108 ? -19.125 8.626 19.704 1.00 70.00 108 ARG A N 1
ATOM 830 C CA . ARG A 1 108 ? -20.337 9.359 19.339 1.00 70.00 108 ARG A CA 1
ATOM 831 C C . ARG A 1 108 ? -21.077 9.708 20.626 1.00 70.00 108 ARG A C 1
ATOM 833 O O . ARG A 1 108 ? -21.710 8.843 21.223 1.00 70.00 108 ARG A O 1
ATOM 840 N N . ALA A 1 109 ? -20.945 10.952 21.075 1.00 73.06 109 ALA A N 1
ATOM 841 C CA . ALA A 1 109 ? -21.795 11.477 22.137 1.00 73.06 109 ALA A CA 1
ATOM 842 C C . ALA A 1 109 ? -23.226 11.640 21.597 1.00 73.06 109 ALA A C 1
ATOM 844 O O . ALA A 1 109 ? -23.403 12.055 20.448 1.00 73.06 109 ALA A O 1
ATOM 845 N N . ALA A 1 110 ? -24.208 11.252 22.409 1.00 59.34 110 ALA A N 1
ATOM 846 C CA . ALA A 1 110 ? -25.636 11.432 22.159 1.00 59.34 110 ALA A CA 1
ATOM 847 C C . ALA A 1 110 ? -26.159 12.616 22.976 1.00 59.34 110 ALA A C 1
ATOM 849 O O . ALA A 1 110 ? -25.643 12.804 24.103 1.00 59.34 110 ALA A O 1
#

Foldseek 3Di:
DDDCVQADEDEADPDPPPPPPDDAFDKDAFWDAFDKDWFFEDDDDPDDAADEDPDDPDPPDDPQWGWYPPDVPTDIDNHGDRDIGYIYGRDIDHDGDHTHTHHHPDDDDD

Sequence (110 aa):
LPDLRGEFIRGWDDGRGIDAARALLSIQNGMLEKHRHIVVANDGYDTKDEWELATIFKKTYTQGRGLDATNTGGSLIPSPTLHSRGSIGNTGGSETRPRNIAFNYIVRAA

Organism: Salmonella enterica I (NCBI:txid59201)

pLDDT: mean 81.14, std 13.11, range [57.44, 97.88]

Radius of gyration: 22.48 Å; Cα contacts (8 Å, |Δi|>4): 183; chains: 1; bounding box: 50×22×62 Å

Mean predicted aligne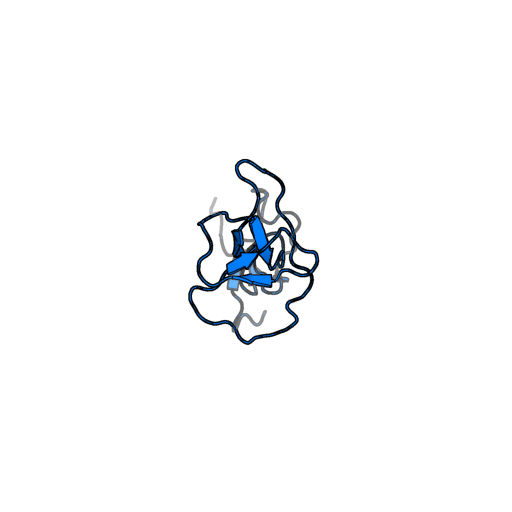d error: 9.31 Å

Solvent-accessible surface area (backbone atoms only — not comparable to full-atom values): 7071 Å² total; per-residue (Å²): 131,87,87,58,85,90,48,41,81,37,76,49,47,91,73,84,64,85,53,59,92,57,55,78,71,40,76,43,76,58,41,45,41,55,46,66,45,78,39,53,18,32,63,74,87,90,70,82,79,71,44,78,62,89,75,85,92,69,89,80,77,57,92,69,52,19,33,32,64,89,44,98,88,49,48,83,35,81,70,48,58,93,37,76,39,40,32,40,64,83,52,60,48,97,45,70,43,69,39,28,30,24,38,88,85,77,82,83,83,130